Protein 4CZ5 (pdb70)

Solvent-accessible surface area: 7323 Å² total; per-residue (Å²): 171,99,67,75,7,88,0,128,26,158,98,30,40,54,22,0,57,67,0,4,66,0,22,68,114,20,103,100,211,159,86,72,72,12,113,0,139,21,151,112,30,39,70,14,0,92,78,1,6,56,1,25,70,117,17,102,161,119,106,92,117,110,45,86,9,120,0,106,21,151,107,4,40,52,12,0,58,91,1,13,66,5,0,113,125,20,104,54,23,127,97,49,97,9,121,1,124,5,114,106,8,30,74,10,0,82,98,1,12,70,6,0,87,110,22,98,51,33

Radius of gyration: 13.65 Å; Cα contacts (8 Å, |Δi|>4): 184; chains: 4; bounding box: 38×35×35 Å

InterPro domains:
  IPR002117 p53 tumour suppressor family [PR00386] (84-110)
  IPR002117 p53 tumour suppressor family [PR00386] (126-147)
  IPR002117 p53 tumour suppressor family [PR00386] (181-202)
  IPR002117 p53 tumour suppressor family [PR00386] (204-226)
  IPR002117 p53 tumour suppressor family [PR00386] (232-254)
  IPR002117 p53 tumour suppressor family [PR00386] (302-326)
  IPR002117 p53 tumour suppressor family [PTHR11447] (54-346)
  IPR008967 p53-like transcription factor, DNA-binding domain superfamily [SSF49417] (65-254)
  IPR010991 p53, tetramerisation domain [PF07710] (293-333)
  IPR011615 p53, DNA-binding domain [PF00870] (68-256)
  IPR011615 p53, DNA-binding domain [cd08367] (77-257)
  IPR012346 p53/RUNT-type transcription factor, DNA-binding domain superfamily [G3DSA:2.60.40.720] (62-265)
  IPR036674 p53-like tetramerisation domain superfamily [G3DSA:4.10.170.10] (298-345)
  IPR036674 p53-like tetramerisation domain superfamily [SSF47719] (296-333)
  IPR057064 p53, central conserved site [PS00348] (205-217)

Sequence (118 aa):
EIFTTLLQVRGRERYEILKKLNDSLELSDVVEIFTTLQVRGRERYEILKKLNDSLEELSDVGSEEIFTTLQVRGRERYEILKKKLNDSLELSDVVEIFTLQVRGRERYEIILKKLNDSLELSDVV

Foldseek 3Di:
DDDDDDDPDDVRVVVVVVVVVVCVVPPDD/DDDDDDDPDDVRVVVVVVVVVVCVVPVD/DDDDDDDDDDPDDVRVVVVVVVVVVCVVVVPD/DDDDDDDPDDVRVVVVVVVVVVCVVVVPD

B-factor: mean 16.3, std 8.72, range [7.08, 72.01]

Organism: Danio rerio (NCBI:txid7955)

GO terms:
  GO:0000785 chromatin (C, IDA)
  GO:0003700 DNA-binding transcription factor activity (F, IDA)
  GO:0045893 positive regulation of DNA-templated transcription (P, IDA)
  GO:0043565 sequence-specific DNA binding (F, IDA)
  GO:0051597 response to methylmercury (P, IDA)
  GO:0042127 regulation of cell population proliferation (P, IGI)
  GO:0042771 intrinsic apoptotic signaling pathway in response to DNA damage by p53 class mediator (P, IGI)
  GO:0043065 positive regulation of apoptotic process (P, IGI)
  GO:0043249 erythrocyte maturation (P, IGI)
  GO:0043525 positive regulation of neuron apoptotic process (P, IGI)
  GO:1905879 regulation of oogenesis (P, IGI)
  GO:0016525 negative regulation of angiogenesis (P, IGI)
  GO:0031647 regulation of protein stability (P, IGI)
  GO:1902253 regulation of intrinsic apoptotic signaling pathway by p53 class mediator (P, IGI)
  GO:0060216 definitive hemopoiesis (P, IGI)
  GO:0048821 erythrocyte development (P, IGI)
  GO:0060729 intestinal epithelial structure maintenance (P, IGI)
  GO:0090398 cellular senescence (P, IGI)
  GO:0006357 regulation of transcription by RNA polymerase II (P, IGI)
  GO:0006914 autophagy (P, IGI)

Secondary structure (P-SEA, 3-state):
cbbbbbcccaaaaaaaaaaaaaaaaaccc/cbbbbbbccaaaaaaaaaaaaaaaaacc/ccbbbbbbbbccaaaaaaaaaaaaaaaaaccc/cbbbbbbccaaaaaaaaaaaaaaaaaccc

Structure (mmCIF, N/CA/C/O backbone):
data_4CZ5
#
_entry.id   4CZ5
#
_cell.length_a   33.232
_cell.length_b   33.685
_cell.length_c   101.805
_cell.angle_alpha   90.00
_cell.angle_beta   90.00
_cell.angle_gamma   90.00
#
_symmetry.space_group_name_H-M   'P 21 21 21'
#
loop_
_entity.id
_entity.type
_entity.pdbx_description
1 polymer 'CELLULAR TUMOR ANTIGEN P53'
2 water water
#
loop_
_atom_site.group_PDB
_atom_site.id
_atom_site.type_symbol
_atom_site.label_atom_id
_atom_site.label_alt_id
_atom_site.label_comp_id
_atom_site.label_asym_id
_atom_site.label_entity_id
_atom_site.label_seq_id
_atom_site.pdbx_PDB_ins_code
_atom_site.Cartn_x
_atom_site.Cartn_y
_atom_site.Cartn_z
_atom_site.occupancy
_atom_site.B_iso_or_equiv
_atom_site.auth_seq_id
_atom_site.auth_comp_id
_atom_site.auth_asym_id
_atom_site.auth_atom_id
_atom_site.pdbx_PDB_model_num
ATOM 1 N N . GLU A 1 5 ? -19.665 47.695 130.717 1.00 23.54 303 GLU A N 1
ATOM 2 C CA . GLU A 1 5 ? -20.464 48.705 129.954 1.00 21.36 303 GLU A CA 1
ATOM 3 C C . GLU A 1 5 ? -21.819 48.089 129.575 1.00 17.86 303 GLU A C 1
ATOM 4 O O . GLU A 1 5 ? -22.121 47.837 128.401 1.00 18.83 303 GLU A O 1
ATOM 10 N N . ILE A 1 6 ? -22.632 47.869 130.604 1.00 17.28 304 ILE A N 1
ATOM 11 C CA . ILE A 1 6 ? -23.921 47.231 130.447 1.00 14.82 304 ILE A CA 1
ATOM 12 C C . ILE A 1 6 ? -25.001 48.297 130.347 1.00 12.87 304 ILE A C 1
ATOM 13 O O . ILE A 1 6 ? -25.101 49.206 131.171 1.00 14.76 304 ILE A O 1
ATOM 18 N N . PHE A 1 7 ? -25.758 48.180 129.276 1.00 10.28 305 PHE A N 1
ATOM 19 C CA . PHE A 1 7 ? -26.949 48.942 129.031 1.00 10.07 305 PHE A CA 1
ATOM 20 C C . PHE A 1 7 ? -28.142 48.012 129.208 1.00 9.85 305 PHE A C 1
ATOM 21 O O . PHE A 1 7 ? -28.049 46.800 129.050 1.00 14.06 305 PHE A O 1
ATOM 29 N N . THR A 1 8 ? -29.282 48.588 129.510 1.00 10.63 306 THR A N 1
ATOM 30 C CA A THR A 1 8 ? -30.505 47.795 129.561 0.56 11.25 306 THR A CA 1
ATOM 31 C CA B THR A 1 8 ? -30.499 47.823 129.615 0.44 11.97 306 THR A CA 1
ATOM 32 C C . THR A 1 8 ? -31.523 48.379 128.610 1.00 10.85 306 THR A C 1
ATOM 33 O O . THR A 1 8 ? -31.679 49.592 128.475 1.00 15.95 306 THR A O 1
ATOM 40 N N . LEU A 1 9 ? -32.217 47.486 127.937 1.00 10.17 3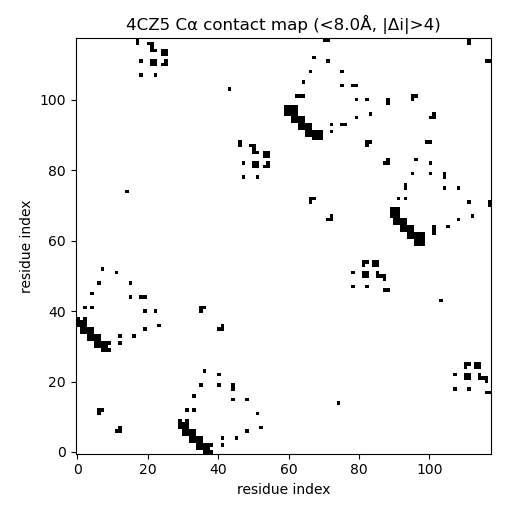07 LEU A N 1
ATOM 41 C CA A LEU A 1 9 ? -33.342 47.848 127.065 0.50 10.63 307 LEU A CA 1
ATOM 42 C CA B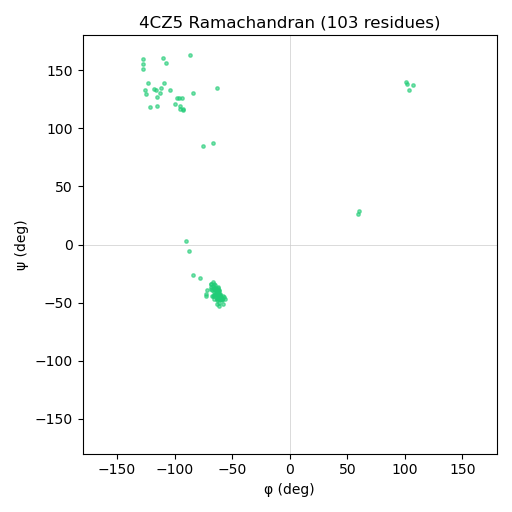 LEU A 1 9 ? -33.264 47.831 127.045 0.50 10.44 307 LEU A CA 1
ATOM 43 C C . LEU A 1 9 ? -34.588 47.285 127.637 1.00 10.44 307 LEU A C 1
ATOM 44 O O . LEU A 1 9 ? -34.643 46.119 127.975 1.00 13.84 307 LEU A O 1
ATOM 53 N N . GLN A 1 10 ? -35.606 48.117 127.747 1.00 10.54 308 GLN A N 1
ATOM 54 C CA . GLN A 1 10 ? -36.924 47.683 128.164 1.00 10.65 308 GLN A CA 1
ATOM 55 C C . GLN A 1 10 ? -37.724 47.368 126.911 1.00 9.60 308 GLN A C 1
ATOM 56 O O . GLN A 1 10 ? -37.956 48.261 126.088 1.00 10.84 308 GLN A O 1
ATOM 62 N N . VAL A 1 11 ? -38.105 46.102 126.751 1.00 9.52 309 VAL A N 1
ATOM 63 C CA . VAL A 1 11 ? -38.765 45.657 125.547 1.00 9.60 309 VAL A CA 1
ATOM 64 C C . VAL A 1 11 ? -40.185 45.216 125.874 1.00 10.77 309 VAL A C 1
ATOM 65 O O . VAL A 1 11 ? -40.404 44.399 126.769 1.00 12.37 309 VAL A O 1
ATOM 69 N N . ARG A 1 12 ? -41.152 45.775 125.149 1.00 10.99 310 ARG A N 1
ATOM 70 C CA . ARG A 1 12 ? -42.557 45.477 125.372 1.00 11.72 310 ARG A CA 1
ATOM 71 C C . ARG A 1 12 ? -42.999 44.353 124.476 1.00 11.84 310 ARG A C 1
ATOM 72 O O . ARG A 1 12 ? -42.968 44.471 123.256 1.00 14.68 310 ARG A O 1
ATOM 80 N N . GLY A 1 13 ? -43.393 43.248 125.097 1.00 11.26 311 GLY A N 1
ATOM 81 C CA . GLY A 1 13 ? -43.959 42.116 124.386 1.00 11.50 311 GLY A CA 1
ATOM 82 C C . GLY A 1 13 ? -42.977 40.977 124.196 1.00 10.29 311 GLY A C 1
ATOM 83 O O . GLY A 1 13 ? -41.809 41.185 123.833 1.00 10.36 311 GLY A O 1
ATOM 84 N N . ARG A 1 14 ? -43.461 39.750 124.389 1.00 10.47 312 ARG A N 1
ATOM 85 C CA . ARG A 1 14 ? -42.637 38.564 124.282 1.00 10.04 312 ARG A CA 1
ATOM 86 C C . ARG A 1 14 ? -41.982 38.429 122.916 1.00 9.01 312 ARG A C 1
ATOM 87 O O . ARG A 1 14 ? -40.782 38.166 122.810 1.00 9.52 312 ARG A O 1
ATOM 95 N N . GLU A 1 15 ? -42.766 38.524 121.855 1.00 9.31 313 GLU A N 1
ATOM 96 C CA . GLU A 1 15 ? -42.220 38.268 120.545 1.00 9.40 313 GLU A CA 1
ATOM 97 C C . GLU A 1 15 ? -41.115 39.251 120.170 1.00 8.73 313 GLU A C 1
ATOM 98 O O . GLU A 1 15 ? -40.079 38.860 119.628 1.00 9.59 313 GLU A O 1
ATOM 104 N N . ARG A 1 16 ? -41.352 40.511 120.461 1.00 8.54 314 ARG A N 1
ATOM 105 C CA . ARG A 1 16 ? -40.363 41.545 120.217 1.00 8.63 314 ARG A CA 1
ATOM 106 C C . ARG A 1 16 ? -39.091 41.313 121.013 1.00 7.67 314 ARG A C 1
ATOM 107 O O . ARG A 1 16 ? -37.983 41.438 120.500 1.00 8.29 314 ARG A O 1
ATOM 115 N N . TYR A 1 17 ? -39.263 40.963 122.286 1.00 7.42 315 TYR A N 1
ATOM 116 C CA . TYR A 1 17 ? -38.155 40.642 123.165 1.00 7.26 315 TYR A CA 1
ATOM 117 C C . TYR A 1 17 ? -37.358 39.461 122.621 1.00 7.22 315 TYR A C 1
ATOM 118 O O . TYR A 1 17 ? -36.123 39.480 122.639 1.00 7.98 315 TYR A O 1
ATOM 127 N N . GLU A 1 18 ? -38.042 38.414 122.180 1.00 7.54 316 GLU A N 1
ATOM 128 C CA . GLU A 1 18 ? -37.342 37.256 121.644 1.00 7.90 316 GLU A CA 1
ATOM 129 C C . GLU A 1 18 ? -36.525 37.609 120.396 1.00 7.75 316 GLU A C 1
ATOM 130 O O . GLU A 1 18 ? -35.397 37.132 120.234 1.00 8.32 316 GLU A O 1
ATOM 136 N N . ILE A 1 19 ? -37.059 38.470 119.523 1.00 7.26 317 ILE A N 1
ATOM 137 C CA . ILE A 1 19 ? -36.289 38.903 118.365 1.00 7.93 317 ILE A CA 1
ATOM 138 C C . ILE A 1 19 ? -35.034 39.668 118.819 1.00 7.51 317 ILE A C 1
ATOM 139 O O . ILE A 1 19 ? -33.922 39.402 118.365 1.00 7.96 317 ILE A O 1
ATOM 144 N N . LEU A 1 20 ? -35.216 40.657 119.693 1.00 7.33 318 LEU A N 1
ATOM 145 C CA . LEU A 1 20 ? -34.077 41.490 120.083 1.00 7.61 318 LEU A CA 1
ATOM 146 C C . LEU A 1 20 ? -33.031 40.680 120.849 1.00 7.41 318 LEU A C 1
ATOM 147 O O . LEU A 1 20 ? -31.835 40.945 120.702 1.00 7.81 318 LEU A O 1
ATOM 152 N N . LYS A 1 21 ? -33.463 39.696 121.641 1.00 8.05 319 LYS A N 1
ATOM 153 C CA . LYS A 1 21 ? -32.508 38.820 122.308 1.00 8.63 319 LYS A CA 1
ATOM 154 C C . LYS A 1 21 ? -31.686 38.025 121.316 1.00 8.07 319 LYS A C 1
ATOM 155 O O . LYS A 1 21 ? -30.469 37.857 121.489 1.00 9.18 319 LYS A O 1
ATOM 161 N N . LYS A 1 22 ? -32.338 37.500 120.279 1.00 7.97 320 LYS A N 1
ATOM 162 C CA . LYS A 1 22 ? -31.592 36.754 119.255 1.00 8.60 320 LYS A CA 1
ATOM 163 C C . LYS A 1 22 ? -30.558 37.636 118.577 1.00 7.71 320 LYS A C 1
ATOM 164 O O . LYS A 1 22 ? -29.420 37.199 118.343 1.00 8.57 320 LYS A O 1
ATOM 170 N N . LEU A 1 23 ? -30.940 38.870 118.270 1.00 7.08 321 LEU A N 1
ATOM 171 C CA . LEU A 1 23 ? -30.011 39.779 117.642 1.00 7.09 321 LEU A CA 1
ATOM 172 C C . LEU A 1 23 ? -28.856 40.136 118.576 1.00 7.11 321 LEU A C 1
ATOM 173 O O . LEU A 1 23 ? -27.695 40.176 118.147 1.00 8.04 321 LEU A O 1
ATOM 178 N N . ASN A 1 24 ? -29.169 40.411 119.841 1.00 7.14 322 ASN A N 1
ATOM 179 C CA . ASN A 1 24 ? -28.127 40.694 120.831 1.00 7.62 322 ASN A CA 1
ATOM 180 C C . ASN A 1 24 ? -27.142 39.540 120.967 1.00 7.54 322 ASN A C 1
ATOM 181 O O . ASN A 1 24 ? -25.927 39.741 120.952 1.00 8.69 322 ASN A O 1
ATOM 186 N N . ASP A 1 25 ? -27.672 38.341 121.086 1.00 7.99 323 ASP A N 1
ATOM 187 C CA . ASP A 1 25 ? -26.824 37.176 121.218 1.00 8.58 323 ASP A CA 1
ATOM 188 C C . ASP A 1 25 ? -25.962 36.980 119.978 1.00 8.32 323 ASP A C 1
ATOM 189 O O . ASP A 1 25 ? -24.789 36.611 120.081 1.00 9.44 323 ASP A O 1
ATOM 194 N N . SER A 1 26 ? -26.547 37.202 118.805 1.00 7.80 324 SER A N 1
ATOM 195 C CA . SER A 1 26 ? -25.796 37.125 117.554 1.00 8.61 324 SER A CA 1
ATOM 196 C C . SER A 1 26 ? -24.658 38.131 117.506 1.00 8.11 324 SER A C 1
ATOM 197 O O . SER A 1 26 ? -23.538 37.794 117.112 1.00 8.99 324 SER A O 1
ATOM 200 N N . LEU A 1 27 ? -24.950 39.371 117.881 1.00 7.73 325 LEU 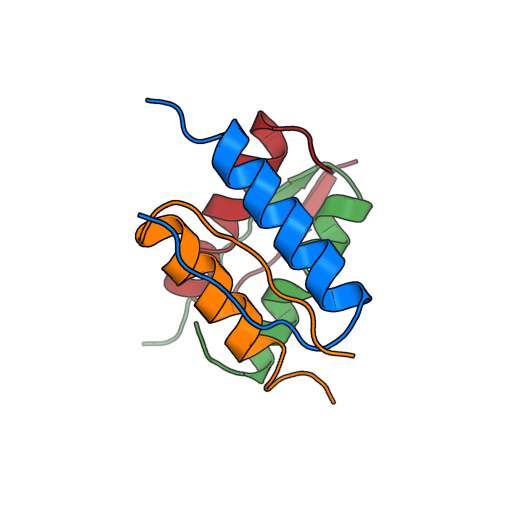A N 1
ATOM 201 C CA . LEU A 1 27 ? -23.943 40.426 117.838 1.00 8.12 325 LEU A CA 1
ATOM 202 C C . LEU A 1 27 ? -22.823 40.175 118.847 1.00 9.05 325 LEU A C 1
ATOM 203 O O . LEU A 1 27 ? -21.661 40.496 118.594 1.00 11.99 325 LEU A O 1
ATOM 208 N N . GLU A 1 28 ? -23.130 39.560 119.974 1.00 9.03 326 GLU A N 1
ATOM 209 C CA . GLU A 1 28 ? -22.083 39.139 120.906 1.00 9.81 326 GLU A CA 1
ATOM 210 C C . GLU A 1 28 ? -21.185 38.091 120.241 1.00 10.57 326 GLU A C 1
ATOM 211 O O . GLU A 1 28 ? -19.964 38.184 120.288 1.00 14.09 326 GLU A O 1
ATOM 217 N N . LEU A 1 29 ? -21.785 37.092 119.611 1.00 10.36 327 LEU A N 1
ATOM 218 C CA . LEU A 1 29 ? -21.008 36.023 118.985 1.00 11.43 327 LEU A CA 1
ATOM 219 C C . LEU A 1 29 ? -20.213 36.485 117.766 1.00 11.55 327 LEU A C 1
ATOM 220 O O . LEU A 1 29 ? -19.127 35.966 117.501 1.00 14.41 327 LEU A O 1
ATOM 225 N N . SER A 1 30 ? -20.748 37.431 117.000 1.00 10.57 328 SER A N 1
ATOM 226 C CA . SER A 1 30 ? -20.064 37.909 115.797 1.00 11.09 328 SER A CA 1
ATOM 227 C C . SER A 1 30 ? -19.129 39.078 116.047 1.00 11.27 328 SER A C 1
ATOM 228 O O . SER A 1 30 ? -18.536 39.614 115.104 1.00 14.21 328 SER A O 1
ATOM 231 N N . ASP A 1 31 ? -18.992 39.480 117.299 1.00 11.41 329 ASP A N 1
ATOM 232 C CA . ASP A 1 31 ? -18.065 40.547 117.659 1.00 13.24 329 ASP A CA 1
ATOM 233 C C . ASP A 1 31 ? -16.622 40.014 117.623 1.00 13.48 329 ASP A C 1
ATOM 234 O O . ASP A 1 31 ? -16.079 39.570 118.637 1.00 17.47 329 ASP A O 1
ATOM 239 N N . VAL A 1 32 ? -16.028 40.026 116.437 1.00 13.72 330 VAL A N 1
ATOM 240 C CA . VAL A 1 32 ? -14.699 39.480 116.195 1.00 13.75 330 VAL A CA 1
ATOM 241 C C . VAL A 1 32 ? -13.880 40.565 115.511 1.00 14.96 330 VAL A C 1
ATOM 242 O O . VAL A 1 32 ? -14.430 41.496 114.919 1.00 18.73 330 VAL A O 1
ATOM 246 N N . VAL A 1 33 ? -12.565 40.448 115.581 1.00 14.72 331 VAL A N 1
ATOM 247 C CA . VAL A 1 33 ? -11.687 41.434 114.975 1.00 17.24 331 VAL A CA 1
ATOM 248 C C . VAL A 1 33 ? -11.887 41.422 113.465 1.00 18.95 331 VAL A C 1
ATOM 249 O O . VAL A 1 33 ? -11.916 40.350 112.863 1.00 20.32 331 VAL A O 1
ATOM 254 N N . GLU B 1 5 ? -45.788 42.530 130.850 1.00 25.08 303 GLU B N 1
ATOM 255 C CA . GLU B 1 5 ? -45.454 42.487 129.392 1.00 21.52 303 GLU B CA 1
ATOM 256 C C . GLU B 1 5 ? -44.145 43.191 129.021 1.00 14.19 303 GLU B C 1
ATOM 257 O O . GLU B 1 5 ? -43.869 43.364 127.851 1.00 16.98 303 GLU B O 1
ATOM 263 N N . ILE B 1 6 ? -43.382 43.641 130.016 1.00 13.66 304 ILE B N 1
ATOM 264 C CA . ILE B 1 6 ? -42.146 44.376 129.786 1.00 13.12 304 ILE B CA 1
ATOM 265 C C . ILE B 1 6 ? -40.987 43.516 130.246 1.00 12.67 304 ILE B C 1
ATOM 266 O O . ILE B 1 6 ? -40.996 43.006 131.356 1.00 16.13 304 ILE B O 1
ATOM 271 N N . PHE B 1 7 ? -39.990 43.378 129.374 1.00 10.21 305 PHE B N 1
ATOM 272 C CA . PHE B 1 7 ? -38.843 42.510 129.608 1.00 10.26 305 PHE B CA 1
ATOM 273 C C . PHE B 1 7 ? -37.549 43.319 129.515 1.00 11.21 305 PHE B C 1
ATOM 274 O O . PHE B 1 7 ? -37.379 44.127 128.626 1.00 16.03 305 PHE B O 1
ATOM 282 N N . THR B 1 8 ? -36.620 43.051 130.417 1.00 10.91 306 THR B N 1
ATOM 283 C CA A THR B 1 8 ? -35.347 43.746 130.435 0.59 10.86 306 THR B CA 1
ATOM 284 C CA B THR B 1 8 ? -35.328 43.722 130.483 0.41 11.89 306 THR B CA 1
ATOM 285 C C . THR B 1 8 ? -34.303 42.938 129.680 1.00 10.24 306 THR B C 1
ATOM 286 O O . THR B 1 8 ? -34.101 41.750 129.926 1.00 13.36 306 THR B O 1
ATOM 293 N N . LEU B 1 9 ? -33.637 43.585 128.748 1.00 9.99 307 LEU B N 1
ATOM 294 C CA . LEU B 1 9 ? -32.583 42.980 127.984 1.00 9.64 307 LEU B CA 1
ATOM 295 C C . LEU B 1 9 ? -31.266 43.681 128.291 1.00 8.92 307 LEU B C 1
ATOM 296 O O . LEU B 1 9 ? -31.137 44.853 128.060 1.00 10.79 307 LEU B O 1
ATOM 301 N N . GLN B 1 10 ? -30.299 42.922 128.816 1.00 9.82 308 GLN B N 1
ATOM 302 C CA . GLN B 1 10 ? -28.973 43.471 129.076 1.00 10.19 308 GLN B CA 1
ATOM 303 C C . GLN B 1 10 ? -28.131 43.419 127.811 1.00 9.19 308 GLN B C 1
ATOM 304 O O . GLN B 1 10 ? -28.021 42.380 127.162 1.00 10.86 308 GLN B O 1
ATOM 310 N N . VAL B 1 11 ? -27.523 44.543 127.472 1.00 9.13 309 VAL B N 1
ATOM 311 C CA . VAL B 1 11 ? -26.737 44.699 126.262 1.00 9.47 309 VAL B CA 1
ATOM 312 C C . VAL B 1 11 ? -25.350 45.195 126.640 1.00 10.30 309 VAL B C 1
ATOM 313 O O . VAL B 1 11 ? -25.221 46.196 127.357 1.00 12.59 309 VAL B O 1
ATOM 317 N N . ARG B 1 12 ? -24.331 44.515 126.138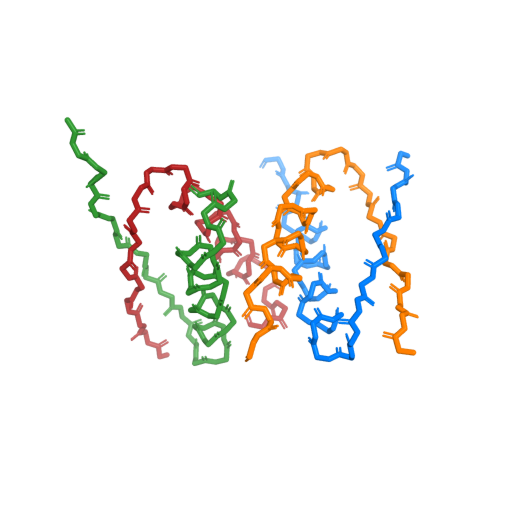 1.00 11.24 310 ARG B N 1
ATOM 318 C CA . ARG B 1 12 ? -22.946 44.895 126.389 1.00 12.28 310 ARG B CA 1
ATOM 319 C C . ARG B 1 12 ? -22.425 45.757 125.255 1.00 12.42 310 ARG B C 1
ATOM 320 O O . ARG B 1 12 ? -22.359 45.323 124.112 1.00 14.57 310 ARG B O 1
ATOM 328 N N . GLY B 1 13 ? -22.035 46.988 125.574 1.00 13.89 311 GLY B N 1
ATOM 329 C CA . GL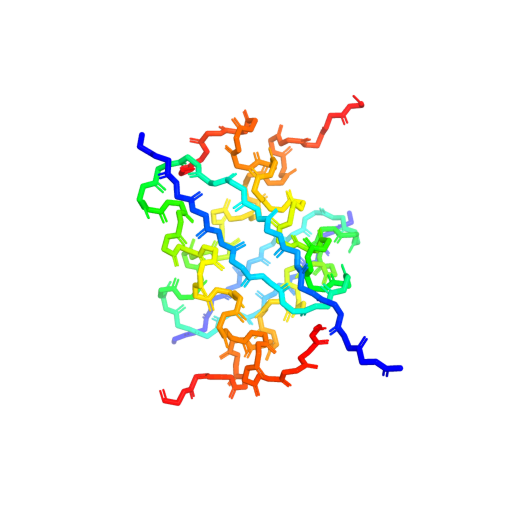Y B 1 13 ? -21.377 47.852 124.603 1.00 15.53 311 GLY B CA 1
ATOM 330 C C . GLY B 1 13 ? -22.305 48.874 123.997 1.00 13.73 311 GLY B C 1
ATOM 331 O O . GLY B 1 13 ? -23.457 48.598 123.657 1.00 13.46 311 GLY B O 1
ATOM 332 N N . ARG B 1 14 ? -21.767 50.074 123.835 1.00 13.84 312 ARG B N 1
ATOM 333 C CA . ARG B 1 14 ? -22.534 51.180 123.326 1.00 12.93 312 ARG B CA 1
ATOM 334 C C . ARG B 1 14 ? -23.045 50.982 121.884 1.00 12.69 312 ARG B C 1
ATOM 335 O O . ARG B 1 14 ? -24.194 51.254 121.599 1.00 12.84 312 ARG B O 1
ATOM 343 N N . GLU B 1 15 ? -22.197 50.535 120.968 1.00 15.70 313 GLU B N 1
ATOM 344 C CA . GLU B 1 15 ? -22.625 50.412 119.571 1.00 16.69 313 GLU B CA 1
ATOM 345 C C . GLU B 1 15 ? -23.715 49.353 119.425 1.00 14.37 313 GLU B C 1
ATOM 346 O O . GLU B 1 15 ? -24.693 49.530 118.713 1.00 14.44 313 GLU B O 1
ATOM 352 N N . ARG B 1 16 ? -23.554 48.255 120.131 1.00 14.12 314 ARG B N 1
ATOM 353 C CA . ARG B 1 16 ? -24.568 47.221 120.137 1.00 11.96 314 ARG B CA 1
ATOM 354 C C . ARG B 1 16 ? -25.904 47.741 120.709 1.00 10.23 314 ARG B C 1
ATOM 355 O O . ARG B 1 16 ? -26.984 47.529 120.152 1.00 10.48 314 ARG B O 1
ATOM 363 N N . TYR B 1 17 ? -25.818 48.464 121.820 1.00 9.76 315 TYR B N 1
ATOM 364 C CA . TYR B 1 17 ? -27.005 49.092 122.383 1.00 8.99 315 TYR B CA 1
ATOM 365 C C . TYR B 1 17 ? -27.666 50.039 121.408 1.00 9.14 315 TYR B C 1
ATOM 366 O O . TYR B 1 17 ? -28.887 50.043 121.269 1.00 9.37 315 TYR B O 1
ATOM 375 N N . GLU B 1 18 ? -26.883 50.886 120.764 1.00 9.51 316 GLU B N 1
ATOM 376 C CA . GLU B 1 18 ? -27.478 51.879 119.870 1.00 10.35 316 GLU B CA 1
ATOM 377 C C . GLU B 1 18 ? -28.234 51.239 118.693 1.00 9.77 316 GLU B C 1
ATOM 378 O O . GLU B 1 18 ? -29.292 51.725 118.302 1.00 10.30 316 GLU B O 1
ATOM 384 N N . ILE B 1 19 ? -27.717 50.131 118.161 1.00 9.72 317 ILE B N 1
ATOM 385 C CA . ILE B 1 19 ? -28.423 49.372 117.119 1.00 9.78 317 ILE B CA 1
ATOM 386 C C . ILE B 1 19 ? -29.756 48.861 117.647 1.00 8.73 317 ILE B C 1
ATOM 387 O O . ILE B 1 19 ? -30.805 49.037 117.041 1.00 9.16 317 ILE B O 1
ATOM 392 N N . LEU B 1 20 ? -29.685 48.177 118.782 1.00 8.19 318 LEU B N 1
ATOM 393 C CA . LEU B 1 20 ? -30.872 47.529 119.311 1.00 8.03 318 LEU B CA 1
ATOM 394 C C . LEU B 1 20 ? -31.911 48.545 119.787 1.00 7.72 318 LEU B C 1
ATOM 395 O O . LEU B 1 20 ? -33.120 48.298 119.635 1.00 8.16 318 LEU B O 1
ATOM 400 N N . LYS B 1 21 ? -31.470 49.688 120.313 1.00 7.98 319 LYS B N 1
ATOM 401 C CA . LYS B 1 21 ? -32.374 50.759 120.703 1.00 7.77 319 LYS B CA 1
ATOM 402 C C . LYS B 1 21 ? -33.125 51.308 119.486 1.00 8.02 319 LYS B C 1
ATOM 403 O O . LYS B 1 21 ? -34.333 51.558 119.558 1.00 8.71 319 LYS B O 1
ATOM 409 N N . LYS B 1 22 ? -32.430 51.510 118.364 1.00 8.09 320 LYS B N 1
ATOM 410 C CA . LYS B 1 22 ? -33.111 51.969 117.156 1.00 8.76 320 LYS B CA 1
ATOM 411 C C . LYS B 1 22 ? -34.213 50.994 116.761 1.00 8.01 320 LYS B C 1
ATOM 412 O O . LYS B 1 22 ? -35.318 51.413 116.369 1.00 9.24 320 LYS B O 1
ATOM 418 N N . LEU B 1 23 ? -33.916 49.710 116.814 1.00 7.59 321 LEU B N 1
ATOM 419 C CA . LEU B 1 23 ? -34.906 48.716 116.461 1.00 7.64 321 LEU B CA 1
ATOM 420 C C . LEU B 1 23 ? -36.073 48.700 117.430 1.00 7.77 321 LEU B C 1
ATOM 421 O O . LEU B 1 23 ? -37.238 48.628 117.010 1.00 9.07 321 LEU B O 1
ATOM 426 N N . ASN B 1 24 ? -35.779 48.754 118.720 1.00 7.66 322 ASN B N 1
ATOM 427 C CA . ASN B 1 24 ? -36.817 48.748 119.740 1.00 7.85 322 ASN B CA 1
ATOM 428 C C . ASN B 1 24 ? -37.724 49.967 119.587 1.00 8.20 322 ASN B C 1
ATOM 429 O O . ASN B 1 24 ? -38.964 49.849 119.638 1.00 9.57 322 ASN B O 1
ATOM 434 N N . ASP B 1 25 ? -37.125 51.146 119.405 1.00 8.46 323 ASP B N 1
ATOM 435 C CA . ASP B 1 25 ? -37.907 52.348 119.237 1.00 9.68 323 ASP B CA 1
ATOM 436 C C . ASP B 1 25 ? -38.774 52.263 117.979 1.00 9.63 323 ASP B C 1
ATOM 437 O O . ASP B 1 25 ? -39.929 52.719 117.973 1.00 11.07 323 ASP B O 1
ATOM 442 N N . SER B 1 26 ? -38.214 51.713 116.904 1.00 9.64 324 SER B N 1
ATOM 443 C CA . SER B 1 26 ? -38.967 51.548 115.670 1.00 10.36 324 SER B CA 1
ATOM 444 C C . SER B 1 26 ? -40.164 50.624 115.867 1.00 10.89 324 SER B C 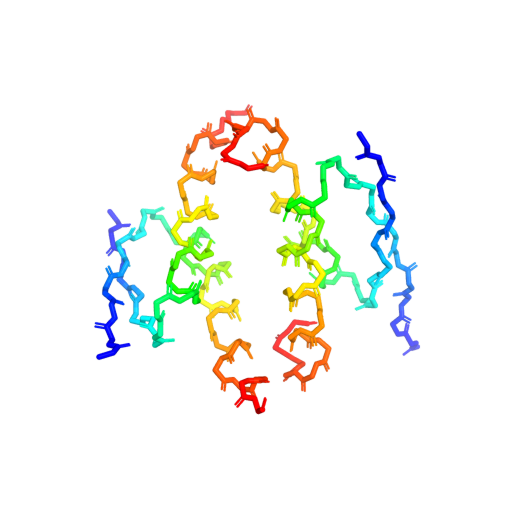1
ATOM 445 O O . SER B 1 26 ? -41.279 50.935 115.432 1.00 12.23 324 SER B O 1
ATOM 448 N N . LEU B 1 27 ? -39.932 49.499 116.526 1.00 10.33 325 LEU B N 1
ATOM 449 C CA . LEU B 1 27 ? -40.986 48.530 116.754 1.00 11.47 325 LEU B CA 1
ATOM 450 C C . LEU B 1 27 ? -42.088 49.086 117.642 1.00 12.11 325 LEU B C 1
ATOM 451 O O . LEU B 1 27 ? -43.268 48.778 117.435 1.00 13.68 325 LEU B O 1
ATOM 456 N N . GLU B 1 28 ? -41.745 49.922 118.614 1.00 11.58 326 GLU B N 1
ATOM 457 C CA A GLU B 1 28 ? -42.749 50.583 119.454 0.53 12.51 326 GLU B CA 1
ATOM 458 C CA B GLU B 1 28 ? -42.780 50.503 119.435 0.47 13.34 326 GLU B CA 1
ATOM 459 C C . GLU B 1 28 ? -43.659 51.445 118.601 1.00 13.83 326 GLU B C 1
ATOM 460 O O . GLU B 1 28 ? -44.869 51.450 118.777 1.00 18.17 326 GLU B O 1
ATOM 471 N N . LEU B 1 29 ? -43.062 52.186 117.661 1.00 12.64 327 LEU B N 1
ATOM 472 C CA . LEU B 1 29 ? -43.829 53.052 116.761 1.00 14.45 327 LEU B CA 1
ATOM 473 C C . LEU B 1 29 ? -44.637 52.292 115.725 1.00 14.44 327 LEU B C 1
ATOM 474 O O . LEU B 1 29 ? -45.750 52.698 115.415 1.00 17.24 327 LEU B O 1
ATOM 479 N N . SER B 1 30 ? -44.089 51.217 115.170 1.00 13.86 328 SER B N 1
ATOM 480 C CA . SER B 1 30 ? -44.769 50.464 114.100 1.00 15.68 328 SER B CA 1
ATOM 481 C C . SER B 1 30 ? -45.713 49.389 114.632 1.00 17.70 328 SER B C 1
ATOM 482 O O . SER B 1 30 ? -46.456 48.773 113.859 1.00 23.19 328 SER B O 1
ATOM 485 N N . ASP B 1 31 ? -45.734 49.172 115.938 1.00 19.45 329 ASP B N 1
ATOM 486 C CA . ASP B 1 31 ? -46.690 48.252 116.568 1.00 23.09 329 ASP B CA 1
ATOM 487 C C . ASP B 1 31 ? -48.121 48.776 116.440 1.00 25.47 329 ASP B C 1
ATOM 488 O O . ASP B 1 31 ? -48.631 49.468 117.332 1.00 28.05 329 ASP B O 1
ATOM 493 N N . VAL B 1 32 ? -48.764 48.426 115.329 1.00 23.91 330 VAL B N 1
ATOM 494 C CA . VAL B 1 32 ? -50.143 48.829 115.043 1.00 23.75 330 VAL B CA 1
ATOM 495 C C . VAL B 1 32 ? -50.901 47.600 114.583 1.00 28.32 330 VAL B C 1
ATOM 496 O O . VAL B 1 32 ? -50.290 46.625 114.147 1.00 29.24 330 VAL B O 1
ATOM 500 C CA . GLY C 1 2 ? -32.131 63.565 95.877 1.00 24.41 300 GLY C CA 1
ATOM 501 C C . GLY C 1 2 ? -33.025 62.641 96.684 1.00 22.72 300 GLY C C 1
ATOM 502 O O . GLY C 1 2 ? -33.516 63.030 97.733 1.00 23.61 300 GLY C O 1
ATOM 503 N N . SER C 1 3 ? -33.23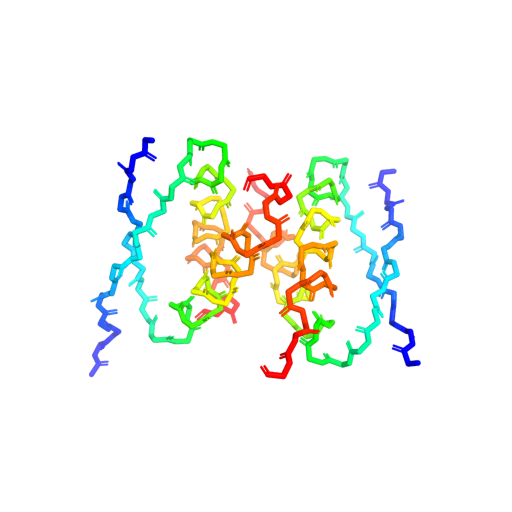3 61.423 96.195 1.00 24.35 301 SER C N 1
ATOM 504 C CA . SER C 1 3 ? -34.120 60.470 96.845 1.00 21.87 301 SER C CA 1
ATOM 505 C C . SER C 1 3 ? -33.292 59.351 97.442 1.00 20.95 301 SER C C 1
ATOM 506 O O . SER C 1 3 ? -32.134 59.152 97.054 1.00 25.12 301 SER C O 1
ATOM 509 N N . GLU C 1 4 ? -33.882 58.634 98.399 1.00 23.12 302 GLU C N 1
ATOM 510 C CA . GLU C 1 4 ? -33.270 57.431 98.944 1.00 24.70 302 GLU C CA 1
ATOM 511 C C . GLU C 1 4 ? -33.146 56.407 97.820 1.00 23.55 302 GLU C C 1
ATOM 512 O O . GLU C 1 4 ? -34.071 56.235 97.017 1.00 24.37 302 GLU C O 1
ATOM 518 N N . GLU C 1 5 ? -31.984 55.774 97.743 1.00 25.28 303 GLU C N 1
ATOM 519 C CA . GLU C 1 5 ? -31.756 54.692 96.798 1.00 21.16 303 GLU C CA 1
ATOM 520 C C . GLU C 1 5 ? -32.207 53.383 97.406 1.00 17.65 303 GLU C C 1
ATOM 521 O O . GLU C 1 5 ? -32.365 53.260 98.612 1.00 19.64 303 GLU C O 1
ATOM 527 N N . ILE C 1 6 ? -32.382 52.408 96.532 1.00 16.53 304 ILE C N 1
ATOM 528 C CA . ILE C 1 6 ? -32.769 51.080 96.924 1.00 15.76 304 ILE C CA 1
ATOM 529 C C . ILE C 1 6 ? -31.556 50.161 96.849 1.00 13.19 304 ILE C C 1
ATOM 530 O O . ILE C 1 6 ? -30.828 50.161 95.866 1.00 15.83 304 ILE C O 1
ATOM 535 N N . PHE C 1 7 ? -31.369 49.381 97.913 1.00 13.04 305 PHE C N 1
ATOM 536 C CA . PHE C 1 7 ? -30.282 48.424 98.020 1.00 12.72 305 PHE C CA 1
ATOM 537 C C . PHE C 1 7 ? -30.863 47.076 98.377 1.00 13.21 305 PHE C C 1
ATOM 538 O O . PHE C 1 7 ? -31.909 46.993 99.015 1.00 19.50 305 PHE C O 1
ATOM 546 N N . THR C 1 8 ? -30.205 46.008 97.968 1.00 11.71 306 THR C N 1
ATOM 547 C CA A THR C 1 8 ? -30.701 44.663 98.230 0.47 12.24 306 THR C CA 1
ATOM 548 C CA B THR C 1 8 ? -30.708 44.681 98.252 0.53 11.73 306 THR C CA 1
ATOM 549 C C . THR C 1 8 ? -29.695 43.879 99.055 1.00 10.52 306 THR C C 1
ATOM 550 O O . THR C 1 8 ? -28.500 43.933 98.812 1.00 13.27 306 THR C O 1
ATOM 557 N N . LEU C 1 9 ? -30.230 43.140 100.017 1.00 10.68 307 LEU C N 1
ATOM 558 C CA . LEU C 1 9 ? -29.529 42.254 100.909 1.00 12.40 307 LEU C CA 1
ATOM 559 C C . LEU C 1 9 ? -29.941 40.828 100.557 1.00 10.26 307 LEU C C 1
ATOM 560 O O . LEU C 1 9 ? -31.120 40.595 100.403 1.00 12.56 307 LEU C O 1
ATOM 565 N N . GLN C 1 10 ? -28.999 39.899 100.465 1.00 9.97 308 GLN C N 1
ATOM 566 C CA . GLN C 1 10 ? -29.325 38.504 100.257 1.00 10.09 308 GLN C CA 1
ATOM 567 C C . GLN C 1 10 ? -29.296 37.788 101.601 1.00 9.84 308 GLN C C 1
ATOM 568 O O . GLN C 1 10 ? -28.292 37.863 102.320 1.00 11.09 308 GLN C O 1
ATOM 574 N N . VAL C 1 11 ? -30.400 37.114 101.929 1.00 9.72 309 VAL C N 1
ATOM 575 C CA . VAL C 1 11 ? -30.590 36.504 103.236 1.00 9.87 309 VAL C CA 1
ATOM 576 C C . VAL C 1 11 ? -30.736 35.000 103.068 1.00 11.01 309 VAL C C 1
ATOM 577 O O . VAL C 1 11 ? -31.516 34.538 102.232 1.00 12.99 309 VAL C O 1
ATOM 581 N N . ARG C 1 12 ? -30.025 34.249 103.894 1.00 11.63 310 ARG C N 1
ATOM 582 C CA . ARG C 1 12 ? -30.126 32.803 103.918 1.00 12.42 310 ARG C CA 1
ATOM 583 C C . ARG C 1 12 ? -31.026 32.349 105.062 1.00 11.60 310 ARG C C 1
ATOM 584 O O . ARG C 1 12 ? -30.741 32.612 106.229 1.00 12.75 310 ARG C O 1
ATOM 592 N N . GLY C 1 13 ? -32.097 31.638 104.722 1.00 11.81 311 GLY C N 1
ATOM 593 C CA . GLY C 1 13 ? -33.009 31.056 105.704 1.00 12.20 311 GLY C CA 1
ATOM 594 C C . GLY C 1 13 ? -34.307 31.812 105.858 1.00 11.37 311 GLY C C 1
ATOM 595 O O . GLY C 1 13 ? -34.295 33.029 106.007 1.00 11.35 311 GLY C O 1
ATOM 596 N N . ARG C 1 14 ? -35.433 31.096 105.854 1.00 11.90 312 ARG C N 1
ATOM 597 C CA . ARG C 1 14 ? -36.728 31.759 105.915 1.00 11.99 312 ARG C CA 1
ATOM 598 C C . ARG C 1 14 ? -36.954 32.469 107.247 1.00 10.93 312 ARG C C 1
ATOM 599 O O . ARG C 1 14 ? -37.467 33.578 107.267 1.00 11.35 312 ARG C O 1
ATOM 607 N N . GLU C 1 15 ? -36.621 31.823 108.354 1.00 11.53 313 GLU C N 1
ATOM 608 C CA . GLU C 1 15 ? -36.834 32.444 109.663 1.00 11.73 313 GLU C CA 1
ATOM 609 C C . GLU C 1 15 ? -36.002 33.715 109.801 1.00 10.63 313 GLU C C 1
ATOM 610 O O . GLU C 1 15 ? -36.483 34.737 110.314 1.00 10.76 313 GLU C O 1
ATOM 616 N N . ARG C 1 16 ? -34.760 33.655 109.323 1.00 10.25 314 ARG C N 1
ATOM 617 C CA . ARG C 1 16 ? -33.887 34.827 109.337 1.00 9.65 314 ARG C CA 1
ATOM 618 C C . ARG C 1 16 ? -34.447 35.958 108.463 1.00 9.27 314 ARG C C 1
ATOM 619 O O . ARG C 1 16 ? -34.510 37.121 108.880 1.00 9.75 314 ARG C O 1
ATOM 627 N N . TYR C 1 17 ? -34.878 35.598 107.254 1.00 9.43 315 TYR C N 1
ATOM 628 C CA . TYR C 1 17 ? -35.508 36.557 106.358 1.00 9.31 315 TYR C CA 1
ATOM 629 C C . TYR C 1 17 ? -36.722 37.218 107.023 1.00 9.21 315 TYR C C 1
ATOM 630 O O . TYR C 1 17 ? -36.912 38.426 106.928 1.00 10.04 315 TYR C O 1
ATOM 639 N N . GLU C 1 18 ? -37.578 36.411 107.651 1.00 9.79 316 GLU C N 1
ATOM 640 C CA . GLU C 1 18 ? -38.790 36.968 108.238 1.00 9.88 316 GLU C CA 1
ATOM 641 C C . GLU C 1 18 ? -38.477 37.997 109.334 1.00 9.05 316 GLU C C 1
ATOM 642 O O . GLU C 1 18 ? -39.137 39.021 109.408 1.00 9.86 316 GLU C O 1
ATOM 648 N N . ILE C 1 19 ? -37.460 37.716 110.150 1.00 9.36 317 ILE C N 1
ATOM 649 C CA . ILE C 1 19 ? -37.036 38.700 111.139 1.00 9.51 317 ILE C CA 1
ATOM 650 C C . ILE C 1 19 ? -36.570 39.978 110.467 1.00 8.89 317 ILE C C 1
ATOM 651 O O . ILE C 1 19 ? -36.998 41.080 110.827 1.00 9.70 317 ILE C O 1
ATOM 656 N N . LEU C 1 20 ? -35.679 39.853 109.478 1.00 8.62 318 LEU C N 1
ATOM 657 C CA . LEU C 1 20 ? -35.115 41.041 108.860 1.00 8.95 318 LEU C CA 1
ATOM 658 C C . LEU C 1 20 ? -36.171 41.835 108.088 1.00 8.35 318 LEU C C 1
ATOM 659 O O . LEU C 1 20 ? -36.124 43.066 108.077 1.00 9.04 318 LEU C O 1
ATOM 664 N N . LYS C 1 21 ? -37.113 41.131 107.451 1.00 8.95 319 LYS C N 1
ATOM 665 C CA A LYS C 1 21 ? -38.229 41.796 106.785 0.52 9.01 319 LYS C CA 1
ATOM 666 C CA B LYS C 1 21 ? -38.217 41.791 106.772 0.48 9.46 319 LYS C CA 1
ATOM 667 C C . LYS C 1 21 ? -39.072 42.598 107.765 1.00 9.10 319 LYS C C 1
ATOM 668 O O . LYS C 1 21 ? -39.448 43.739 107.499 1.00 10.62 319 LYS C O 1
ATOM 679 N N . LYS C 1 22 ? -39.376 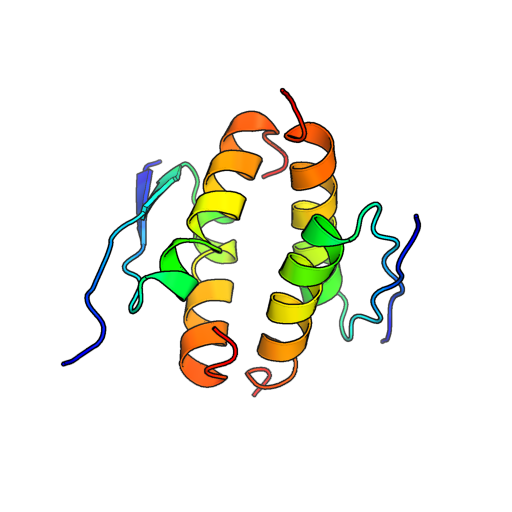42.002 108.908 1.00 9.61 320 LYS C N 1
ATOM 680 C CA . LYS C 1 22 ? -40.186 42.695 109.908 1.00 9.73 320 LYS C CA 1
ATOM 681 C C . LYS C 1 22 ? -39.475 43.946 110.405 1.00 9.29 320 LYS C C 1
ATOM 682 O O . LYS C 1 22 ? -40.109 44.980 110.614 1.00 9.92 320 LYS C O 1
ATOM 688 N N . LEU C 1 23 ? -38.156 43.871 110.553 1.00 9.00 321 LEU C N 1
ATOM 689 C CA . LEU C 1 23 ? -37.388 45.060 110.948 1.00 9.09 321 LEU C CA 1
ATOM 690 C C . LEU C 1 23 ? -37.388 46.114 109.855 1.00 8.76 321 LEU C C 1
ATOM 691 O O . LEU C 1 23 ? -37.576 47.301 110.123 1.00 9.43 321 LEU C O 1
ATOM 696 N N . ASN C 1 24 ? -37.175 45.695 108.613 1.00 8.83 322 ASN C N 1
ATOM 697 C CA . ASN C 1 24 ? -37.200 46.619 107.485 1.00 9.24 322 ASN C CA 1
ATOM 698 C C . ASN C 1 24 ? -38.560 47.325 107.402 1.00 8.59 322 ASN C C 1
ATOM 699 O O . ASN C 1 24 ? -38.648 48.543 107.232 1.00 9.71 322 ASN C O 1
ATOM 704 N N . ASP C 1 25 ? -39.623 46.528 107.513 1.00 9.16 323 ASP C N 1
ATOM 705 C CA . ASP C 1 25 ? -40.972 47.059 107.409 1.00 9.38 323 ASP C CA 1
ATOM 706 C C . ASP C 1 25 ? -41.284 48.008 108.572 1.00 9.12 323 ASP C C 1
ATOM 707 O O . ASP C 1 25 ? -41.922 49.065 108.401 1.00 10.03 323 ASP C O 1
ATOM 712 N N . SER C 1 26 ? -40.770 47.660 109.753 1.00 9.14 324 SER C N 1
ATOM 713 C CA . SER C 1 26 ? -40.916 48.524 110.913 1.00 9.30 324 SER C CA 1
ATOM 714 C C . SER C 1 26 ? -40.248 49.876 110.691 1.00 9.50 324 SER C C 1
ATOM 715 O O . SER C 1 26 ? -40.823 50.931 110.988 1.00 10.31 324 SER C O 1
ATOM 718 N N . LEU C 1 27 ? -39.008 49.835 110.187 1.00 9.91 325 LEU C N 1
ATOM 719 C CA . LEU C 1 27 ? -38.235 51.046 109.938 1.00 10.15 325 LEU C CA 1
ATOM 720 C C . LEU C 1 27 ? -38.895 51.906 108.862 1.00 10.99 325 LEU C C 1
ATOM 721 O O . LEU C 1 27 ? -38.903 53.132 108.967 1.00 12.25 325 LEU C O 1
ATOM 726 N N . GLU C 1 28 ? -39.472 51.283 107.844 1.00 10.89 326 GLU C N 1
ATOM 727 C CA . GLU C 1 28 ? -40.214 52.041 106.839 1.00 11.89 326 GLU C CA 1
ATOM 728 C C . GLU C 1 28 ? -41.390 52.793 107.470 1.00 11.93 326 GLU C C 1
ATOM 729 O O . GLU C 1 28 ? -41.627 53.968 107.167 1.00 15.19 326 GLU C O 1
ATOM 735 N N . LEU C 1 29 ? -42.120 52.133 108.361 1.00 12.21 327 LEU C N 1
ATOM 736 C CA . LEU C 1 29 ? -43.271 52.752 109.001 1.00 14.19 327 LEU C CA 1
ATOM 737 C C . LEU C 1 29 ? -42.869 53.808 110.016 1.00 14.41 327 LEU C C 1
ATOM 738 O O . LEU C 1 29 ? -43.506 54.843 110.097 1.00 18.28 327 LEU C O 1
ATOM 743 N N . SER C 1 30 ? -41.849 53.539 110.823 1.00 14.22 328 SER C N 1
ATOM 744 C CA . SER C 1 30 ? -41.450 54.457 111.896 1.00 15.58 328 SER C CA 1
ATOM 745 C C . SER C 1 30 ? -40.534 55.570 111.427 1.00 16.97 328 SER C C 1
ATOM 746 O O . SER C 1 30 ? -40.450 56.624 112.054 1.00 20.38 328 SER C O 1
ATOM 749 N N . ASP C 1 31 ? -39.799 55.288 110.356 1.00 19.79 329 ASP C N 1
ATOM 750 C CA . ASP C 1 31 ? -38.760 56.164 109.846 1.00 20.24 329 ASP C CA 1
ATOM 751 C C . ASP C 1 31 ? -37.656 56.444 110.875 1.00 18.45 329 ASP C C 1
ATOM 752 O O . ASP C 1 31 ? -36.992 57.467 110.795 1.00 23.98 329 ASP C O 1
ATOM 757 N N . VAL C 1 32 ? -37.439 55.528 111.823 1.00 17.98 330 VAL C N 1
ATOM 758 C CA . VAL C 1 32 ? -36.352 55.706 112.812 1.00 18.49 330 VAL C CA 1
ATOM 759 C C . VAL C 1 32 ? -34.980 55.707 112.115 1.00 19.08 330 VAL C C 1
ATOM 760 O O . VAL C 1 32 ? -34.103 56.498 112.471 1.00 22.72 330 VAL C O 1
ATOM 764 N N . VAL C 1 33 ? -34.815 54.826 111.131 1.00 18.54 331 VAL C N 1
ATOM 765 C CA . VAL C 1 33 ? -33.628 54.775 110.264 1.00 21.38 331 VAL C CA 1
ATOM 766 C C . VAL C 1 33 ? -34.122 54.717 108.821 1.00 22.02 331 VAL C C 1
ATOM 767 O O . VAL C 1 33 ? -33.559 55.327 107.904 1.00 26.56 331 VAL C O 1
ATOM 772 N N . GLU D 1 5 ? -31.785 28.085 101.705 1.00 24.50 303 GLU D N 1
ATOM 773 C CA . GLU D 1 5 ? -32.875 28.891 101.049 1.00 20.97 303 GLU D CA 1
ATOM 774 C C . GLU D 1 5 ? -32.569 30.364 101.052 1.00 17.91 303 GLU D C 1
ATOM 775 O O . GLU D 1 5 ? -32.324 30.940 102.095 1.00 19.77 303 GLU D O 1
ATOM 781 N N . ILE D 1 6 ? -32.579 30.964 99.872 1.00 15.32 304 ILE D N 1
ATOM 782 C CA . ILE D 1 6 ? -32.035 32.287 99.694 1.00 13.52 304 ILE D CA 1
ATOM 783 C C . ILE D 1 6 ? -33.140 33.248 99.296 1.00 12.97 304 ILE D C 1
ATOM 784 O O . ILE D 1 6 ? -33.922 32.957 98.404 1.00 16.08 304 ILE D O 1
ATOM 789 N N . PHE D 1 7 ? -33.163 34.403 99.960 1.00 12.03 305 PHE D N 1
ATOM 790 C CA . PHE D 1 7 ? -34.154 35.463 99.756 1.00 12.36 305 PHE D CA 1
ATOM 791 C C . PHE D 1 7 ? -33.454 36.779 99.504 1.00 12.00 305 PHE D C 1
ATOM 792 O O . PHE D 1 7 ? -32.303 36.967 99.901 1.00 13.30 305 PHE D O 1
ATOM 800 N N . THR D 1 8 ? -34.147 37.683 98.831 1.00 12.30 306 THR D N 1
ATOM 801 C CA . THR D 1 8 ? -33.677 39.056 98.689 1.00 12.31 306 THR D CA 1
ATOM 802 C C . THR D 1 8 ? -34.546 39.978 99.511 1.00 10.88 306 THR D C 1
ATOM 803 O O . THR D 1 8 ? -35.766 39.817 99.548 1.00 13.61 306 THR D O 1
ATOM 807 N N . LEU D 1 9 ? -33.917 40.941 100.167 1.00 10.98 307 LEU D N 1
ATOM 808 C CA . LEU D 1 9 ? -34.611 41.925 100.955 1.00 10.40 307 LEU D CA 1
ATOM 809 C C . LEU D 1 9 ? -34.246 43.285 100.380 1.00 10.70 307 LEU D C 1
ATOM 810 O O . LEU D 1 9 ? -33.082 43.680 100.375 1.00 11.17 307 LEU D O 1
ATOM 815 N N . GLN D 1 10 ? -35.260 44.001 99.903 1.00 10.93 308 GLN D N 1
ATOM 816 C CA . GLN D 1 10 ? -35.082 45.293 99.267 1.00 11.84 308 GLN D CA 1
ATOM 817 C C . GLN D 1 10 ? -35.255 46.394 100.315 1.00 11.30 308 GLN D C 1
ATOM 818 O O . GLN D 1 10 ? -36.296 46.466 100.992 1.00 12.61 308 GLN D O 1
ATOM 824 N N . VAL D 1 11 ? -34.262 47.267 100.414 1.00 11.61 309 VAL D N 1
ATOM 825 C CA . VAL D 1 11 ? -34.188 48.250 101.486 1.00 12.48 309 VAL D CA 1
ATOM 826 C C . VAL D 1 11 ? -34.049 49.640 100.891 1.00 14.20 309 VAL D C 1
ATOM 827 O O . VAL D 1 11 ? -33.229 49.856 99.997 1.00 17.28 309 VAL D O 1
ATOM 831 N N . ARG D 1 12 ? -34.850 50.575 101.393 1.00 15.06 310 ARG D N 1
ATOM 832 C CA . ARG D 1 12 ? -34.771 51.974 101.000 1.00 15.69 310 ARG D CA 1
ATOM 833 C C . ARG D 1 12 ? -33.918 52.752 101.977 1.00 16.66 310 ARG D C 1
ATOM 834 O O . ARG D 1 12 ? -34.260 52.864 103.158 1.00 18.85 310 ARG D O 1
ATOM 842 N N . GLY D 1 13 ? -32.812 53.286 101.477 1.00 15.50 311 GLY D N 1
ATOM 843 C CA . GLY D 1 13 ? -31.973 54.165 102.258 1.00 18.07 311 GLY D CA 1
ATOM 844 C C . GLY D 1 13 ? -30.686 53.501 102.674 1.00 16.29 311 GLY D C 1
ATOM 845 O O . GLY D 1 13 ? -30.668 52.325 103.095 1.00 16.44 311 GLY D O 1
ATOM 846 N N . ARG D 1 14 ? -29.601 54.251 102.560 1.00 18.06 312 ARG D N 1
ATOM 847 C CA . ARG D 1 14 ? -28.328 53.676 102.892 1.00 18.76 312 ARG D CA 1
ATOM 848 C C . ARG D 1 14 ? -28.181 53.383 104.389 1.00 16.98 312 ARG D C 1
ATOM 849 O O . ARG D 1 14 ? -27.616 52.359 104.741 1.00 17.25 312 ARG D O 1
ATOM 857 N N . GLU D 1 15 ? -28.693 54.242 105.260 1.00 17.22 313 GLU D N 1
ATOM 858 C CA . GLU D 1 15 ? -28.554 53.990 106.689 1.00 17.01 313 GLU D CA 1
ATOM 859 C C . GLU D 1 15 ? -29.368 52.762 107.113 1.00 15.13 313 GLU D C 1
ATOM 860 O O . GLU D 1 15 ? -28.917 51.947 107.927 1.00 14.95 313 GLU D O 1
ATOM 866 N N . ARG D 1 16 ? -30.556 52.614 106.537 1.00 13.00 314 ARG D N 1
ATOM 867 C CA . ARG D 1 16 ? -31.394 51.456 106.810 1.00 12.02 314 ARG D CA 1
ATOM 868 C C . ARG D 1 16 ? -30.721 50.167 106.312 1.00 11.30 314 ARG D C 1
ATOM 869 O O . ARG D 1 16 ? -30.703 49.135 106.990 1.00 11.58 314 ARG D O 1
ATOM 877 N N . TYR D 1 17 ? -30.132 50.237 105.126 1.00 12.26 315 TYR D N 1
ATOM 878 C CA . TYR D 1 17 ? -29.401 49.109 104.591 1.00 11.80 315 TYR D CA 1
ATOM 879 C C . TYR D 1 17 ? -28.263 48.732 105.528 1.00 12.04 315 TYR D C 1
ATOM 880 O O . TYR D 1 17 ? -28.033 47.542 105.812 1.00 12.60 315 TYR D O 1
ATOM 889 N N . GLU D 1 18 ? -27.527 49.735 105.983 1.00 13.10 316 GLU D N 1
ATOM 890 C CA . GLU D 1 18 ? -26.377 49.455 106.811 1.00 14.26 316 GLU D CA 1
ATOM 891 C C . GLU D 1 18 ? -26.739 48.756 108.112 1.00 12.52 316 GLU D C 1
ATOM 892 O O . GLU D 1 18 ? -26.028 47.837 108.519 1.00 12.48 316 GLU D O 1
ATOM 898 N N . ILE D 1 19 ? -27.841 49.131 108.754 1.00 11.30 317 ILE D N 1
ATOM 899 C CA A ILE D 1 19 ? -28.214 48.443 109.981 0.52 10.95 317 ILE D CA 1
ATOM 900 C CA B ILE D 1 19 ? -28.234 48.433 109.988 0.42 11.16 317 ILE D CA 1
ATOM 901 C C . ILE D 1 19 ? -28.642 46.997 109.680 1.00 9.83 317 ILE D C 1
ATOM 902 O O . ILE D 1 19 ? -28.239 46.064 110.376 1.00 10.12 317 ILE D O 1
ATOM 911 N N . LEU D 1 20 ? -29.431 46.797 108.628 1.00 9.29 318 LEU D N 1
ATOM 912 C CA . LEU D 1 20 ? -29.881 45.447 108.313 1.00 9.19 318 LEU D CA 1
ATOM 913 C C . LEU D 1 20 ? -28.747 44.562 107.850 1.00 8.99 318 LEU D C 1
ATOM 914 O O . LEU D 1 20 ? -28.734 43.373 108.159 1.00 9.43 318 LEU D O 1
ATOM 919 N N . LYS D 1 21 ? -27.799 45.126 107.105 1.00 9.50 319 LYS D N 1
ATOM 920 C CA . LYS D 1 21 ? -26.600 44.391 106.690 1.00 9.80 319 LYS D CA 1
ATOM 921 C C . LYS D 1 21 ? -25.793 43.912 107.902 1.00 10.01 319 LYS D C 1
ATOM 922 O O . LYS D 1 21 ? -25.349 42.759 107.956 1.00 10.56 319 LYS D O 1
ATOM 928 N N . LYS D 1 22 ? -25.618 44.796 108.877 1.00 10.25 320 LYS D N 1
ATOM 929 C CA . LYS D 1 22 ? -24.878 44.435 110.091 1.00 10.80 320 LYS D CA 1
ATOM 930 C C . LYS D 1 22 ? -25.544 43.223 110.750 1.00 9.73 320 LYS D C 1
ATOM 931 O O . LYS D 1 22 ? -24.877 42.265 111.169 1.00 10.29 320 LYS D O 1
ATOM 937 N N . LEU D 1 23 ? -26.871 43.252 110.844 1.00 8.99 321 LEU D N 1
ATOM 938 C CA . LEU D 1 23 ? -27.608 42.149 111.459 1.00 8.69 321 LEU D CA 1
ATOM 939 C C . LEU D 1 23 ? -27.499 40.860 110.646 1.00 8.66 321 LEU D C 1
ATOM 940 O O . LEU D 1 23 ? -27.275 39.786 111.197 1.00 9.18 321 LEU D O 1
ATOM 945 N N . ASN D 1 24 ? -27.693 40.983 109.338 1.00 8.64 322 ASN D N 1
ATOM 946 C CA . ASN D 1 24 ? -27.613 39.802 108.467 1.00 9.45 322 ASN D CA 1
ATOM 947 C C . ASN D 1 24 ? -26.249 39.143 108.532 1.00 9.43 322 ASN D C 1
ATOM 948 O O . ASN D 1 24 ? -26.132 37.919 108.678 1.00 10.69 322 ASN D O 1
ATOM 953 N N . ASP D 1 25 ? -25.207 39.961 108.445 1.00 9.98 323 ASP D N 1
ATOM 954 C CA . ASP D 1 25 ? -23.851 39.424 108.485 1.00 10.82 323 ASP D CA 1
ATOM 955 C C . ASP D 1 25 ? -23.571 38.802 109.852 1.00 10.47 323 ASP D C 1
ATOM 956 O O . ASP D 1 25 ? -22.944 37.751 109.945 1.00 11.13 323 ASP D O 1
ATOM 961 N N . SER D 1 26 ? -24.064 39.426 110.908 1.00 9.58 324 SER D N 1
ATOM 962 C CA . SER D 1 26 ? -23.911 38.870 112.248 1.00 9.52 324 SER D CA 1
ATOM 963 C C . SER D 1 26 ? -24.557 37.498 112.367 1.00 9.39 324 SER D C 1
ATOM 964 O O . SER D 1 26 ? -23.956 36.561 112.903 1.00 10.26 324 SER D O 1
ATOM 967 N N . LEU D 1 27 ? -25.788 37.387 111.879 1.00 9.27 325 LEU D N 1
ATOM 968 C CA . LEU D 1 27 ? -26.534 36.130 111.941 1.00 10.31 325 LEU D CA 1
ATOM 969 C C . LEU D 1 27 ? -25.879 35.024 111.118 1.00 12.11 325 LEU D C 1
ATOM 970 O O . LEU D 1 27 ? -25.845 33.880 111.531 1.00 13.49 325 LEU D O 1
ATOM 975 N N . GLU D 1 28 ? -25.331 35.385 109.963 1.00 12.42 326 GLU D N 1
ATOM 976 C CA . GLU D 1 28 ? -24.617 34.397 109.158 1.00 15.24 326 GLU D CA 1
ATOM 977 C C . GLU D 1 28 ? -23.411 33.836 109.928 1.00 14.98 326 GLU D C 1
ATOM 978 O O . GLU D 1 28 ? -23.166 32.629 109.944 1.00 19.35 326 GLU D O 1
ATOM 984 N N . LEU D 1 29 ? -22.677 34.717 110.597 1.00 13.82 327 LEU D N 1
ATOM 985 C CA . LEU D 1 29 ? -21.519 34.274 111.350 1.00 14.32 327 LEU D CA 1
ATOM 986 C C . LEU D 1 29 ? -21.913 33.515 112.617 1.00 14.43 327 LEU D C 1
ATOM 987 O O . LEU D 1 29 ? -21.347 32.464 112.893 1.00 18.59 327 LEU D O 1
ATOM 992 N N . SER D 1 30 ? -22.887 34.021 113.367 1.00 12.95 328 SER D N 1
ATOM 993 C CA . SER D 1 30 ? -23.250 33.399 114.634 1.00 13.64 328 SER D CA 1
ATOM 994 C C . SER D 1 30 ? -24.116 32.147 114.500 1.00 15.33 328 SER D C 1
ATOM 995 O O . SER D 1 30 ? -24.115 31.309 115.393 1.00 17.03 328 SER D O 1
ATOM 998 N N . ASP D 1 31 ? -24.912 32.101 113.431 1.00 14.49 329 ASP D N 1
ATOM 999 C CA . ASP D 1 31 ? -25.924 31.071 113.207 1.00 16.88 329 ASP D CA 1
ATOM 1000 C C . ASP D 1 31 ? -27.006 30.997 114.286 1.00 14.74 329 ASP D C 1
ATOM 1001 O O . ASP D 1 31 ? -27.604 29.937 114.500 1.00 17.71 329 ASP D O 1
ATOM 1006 N N . VAL D 1 32 ? -27.302 32.121 114.936 1.00 13.04 330 VAL D N 1
ATOM 1007 C CA . VAL D 1 32 ? -28.315 32.106 115.998 1.00 13.55 330 VAL D CA 1
ATOM 1008 C C . VAL D 1 32 ? -29.687 31.768 115.416 1.00 13.99 330 VAL D C 1
ATOM 1009 O O . VAL D 1 32 ? -30.458 31.035 116.036 1.00 16.87 330 VAL D O 1
ATOM 1013 N N . VAL D 1 33 ? -29.986 32.294 114.226 1.00 14.68 331 VAL D N 1
ATOM 1014 C CA . VAL D 1 33 ? -31.180 31.902 113.482 1.00 17.25 331 VAL D CA 1
ATOM 1015 C C . VAL D 1 33 ? -30.868 32.032 111.995 1.00 17.90 331 VAL D C 1
ATOM 1016 O O . VAL D 1 33 ? -30.005 32.834 111.601 1.00 20.44 331 VAL D O 1
#